Protein AF-A0A0B1S7Z0-F1 (afdb_monomer_lite)

Secondary structure (DSSP, 8-state):
---HHHHHHHHHHHHHHHTSHHHHHHHHHH-S-TT----TT--TTTTHHHHHHHHHHHHHTT--PPP---HHHHHHHHHHHHT---SS-PEE--TT--------TT----EE----HHHHHH--------TT------EEE-TTS-EEEE-

Sequence (151 aa):
LFSAQEQFKKISIAYSVLSDPNKRRQYDVSGPSSSQLDFEGFDVSELGGVGRVFGALFNKLGVPIPTQIVPKVLAQARQLCEGSACDVEARPIHPGECISASIAKQEGAFYSIEMKEEYREHGICIVCKSSSSSKFKLVLFDKEGGVRMIQ

InterPro domains:
  IPR001623 DnaJ domain [PF00226] (4-28)
  IPR001623 DnaJ domain [PR00625] (3-23)
  IPR001623 DnaJ domain [PR00625] (23-42)
  IPR018253 DnaJ domain, conserved site [PS00636] (8-27)
  IPR036869 Chaperone J-domain superfamily [G3DSA:1.10.287.110] (3-63)
  IPR036869 Chaperone J-domain superfamily [SSF46565] (5-58)
  IPR052812 Plant DnaJ domain-containing protein [PTHR44272] (4-149)

Foldseek 3Di:
DDDPVVVVVVVVVCCVQCVDPVSVVVCVVCPPDLPDPCVVPDPLVVVPPVSVVVVVVCVVVVRDDDQDADVLQLVQLQCQLVVHDHPAHADEDDPPDDDDDDDDRNHDHHHDYDDDPVCVVVPDDDDDDDPVPDDDWDWDADSNSDTPDID

pLDDT: mean 75.62, std 17.38, range [37.0, 96.44]

Organism: Oesophagostomum dentatum (NCBI:txid61180)

Structure (mmCIF, N/CA/C/O backbone):
data_AF-A0A0B1S7Z0-F1
#
_entry.id   AF-A0A0B1S7Z0-F1
#
loop_
_atom_site.group_PDB
_atom_site.id
_atom_site.type_symbol
_atom_site.label_atom_id
_atom_site.label_alt_id
_atom_site.label_comp_id
_atom_site.label_asym_id
_atom_site.label_entity_id
_atom_site.label_seq_id
_atom_site.pdbx_PDB_ins_code
_atom_site.Cartn_x
_atom_site.Cartn_y
_atom_site.Cartn_z
_atom_site.occupancy
_atom_site.B_iso_or_equiv
_atom_site.auth_seq_id
_atom_site.auth_comp_id
_atom_site.auth_asym_id
_atom_site.auth_atom_id
_atom_site.pdbx_PDB_model_num
ATOM 1 N N . LEU A 1 1 ? 17.884 -9.901 -37.368 1.00 48.12 1 LEU A N 1
ATOM 2 C CA . LEU A 1 1 ? 18.944 -10.666 -36.671 1.00 48.12 1 LEU A CA 1
ATOM 3 C C . LEU A 1 1 ? 19.180 -10.003 -35.323 1.00 48.12 1 LEU A C 1
ATOM 5 O O . LEU A 1 1 ? 19.286 -8.785 -35.297 1.00 48.12 1 LEU A O 1
ATOM 9 N N . PHE A 1 2 ? 19.164 -10.761 -34.224 1.00 61.12 2 PHE A N 1
ATOM 10 C CA . PHE A 1 2 ? 19.452 -10.207 -32.895 1.00 61.12 2 PHE A CA 1
ATOM 11 C C . PHE A 1 2 ? 20.911 -9.752 -32.821 1.00 61.12 2 PHE A C 1
ATOM 13 O O . PHE A 1 2 ? 21.783 -10.391 -33.411 1.00 61.12 2 PHE A O 1
ATOM 20 N N . SER A 1 3 ? 21.176 -8.672 -32.092 1.00 82.94 3 SER A N 1
ATOM 21 C CA . SER A 1 3 ? 22.546 -8.248 -31.801 1.00 82.94 3 SER A CA 1
ATOM 22 C C . SER A 1 3 ? 23.270 -9.305 -30.957 1.00 82.94 3 SER A C 1
ATOM 24 O O . SER A 1 3 ? 22.646 -10.031 -30.178 1.00 82.94 3 SER A O 1
ATOM 26 N N . ALA A 1 4 ? 24.601 -9.372 -31.058 1.00 68.00 4 ALA A N 1
ATOM 27 C CA . ALA A 1 4 ? 25.410 -10.269 -30.225 1.00 68.00 4 ALA A CA 1
ATOM 28 C C . ALA A 1 4 ? 25.132 -10.050 -28.726 1.00 68.00 4 ALA A C 1
ATOM 30 O O . ALA A 1 4 ? 25.007 -10.998 -27.955 1.00 68.00 4 ALA A O 1
ATOM 31 N N . GLN A 1 5 ? 24.925 -8.793 -28.323 1.00 55.88 5 GLN A N 1
ATOM 32 C CA . GLN A 1 5 ? 24.555 -8.444 -26.956 1.00 55.88 5 GLN A CA 1
ATOM 33 C C . GLN A 1 5 ? 23.226 -9.096 -26.528 1.00 55.88 5 GLN A C 1
ATOM 35 O O . GLN A 1 5 ? 23.113 -9.587 -25.408 1.00 55.88 5 GLN A O 1
ATOM 40 N N . GLU A 1 6 ? 22.214 -9.118 -27.397 1.00 53.03 6 GLU A N 1
ATOM 41 C CA . GLU A 1 6 ? 20.934 -9.786 -27.124 1.00 53.03 6 GLU A CA 1
ATOM 42 C C . GLU A 1 6 ? 21.071 -11.310 -27.064 1.00 53.03 6 GLU A C 1
ATOM 44 O O . GLU A 1 6 ? 20.384 -11.950 -26.267 1.00 53.03 6 GLU A O 1
ATOM 49 N N . GLN A 1 7 ? 21.965 -11.898 -27.861 1.00 66.31 7 GLN A N 1
ATOM 50 C CA . GLN A 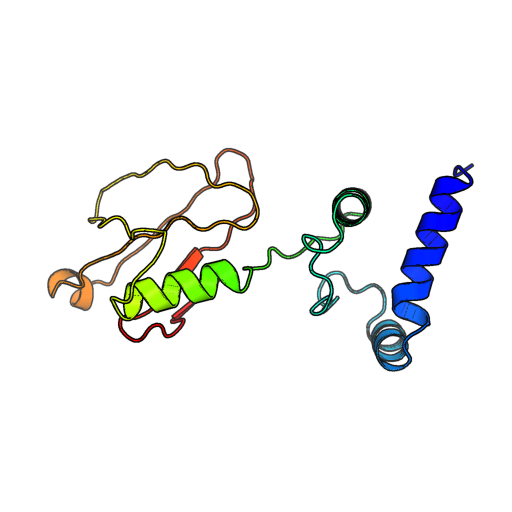1 7 ? 22.240 -13.334 -27.813 1.00 66.31 7 GLN A CA 1
ATOM 51 C C . GLN A 1 7 ? 22.912 -13.735 -26.498 1.00 66.31 7 GLN A C 1
ATOM 53 O O . GLN A 1 7 ? 22.413 -14.631 -25.817 1.00 66.31 7 GLN A O 1
ATOM 58 N N . PHE A 1 8 ? 23.964 -13.026 -26.080 1.00 67.88 8 PHE A N 1
ATOM 59 C CA . PHE A 1 8 ? 24.611 -13.275 -24.788 1.00 67.88 8 PHE A CA 1
ATOM 60 C C . PHE A 1 8 ? 23.635 -13.116 -23.618 1.00 67.88 8 PHE A C 1
ATOM 62 O O . PHE A 1 8 ? 23.629 -13.940 -22.709 1.00 67.88 8 PHE A O 1
ATOM 69 N N . LYS A 1 9 ? 22.731 -12.130 -23.680 1.00 56.47 9 LYS A N 1
ATOM 70 C CA . LYS A 1 9 ? 21.680 -11.940 -22.666 1.00 56.47 9 LYS A CA 1
ATOM 71 C C . LYS A 1 9 ? 20.739 -13.143 -22.561 1.00 56.47 9 LYS A C 1
ATOM 73 O O . LYS A 1 9 ? 20.456 -13.593 -21.453 1.00 56.47 9 LYS A O 1
ATOM 78 N N . LYS A 1 10 ? 20.271 -13.685 -23.692 1.00 61.97 10 LYS A N 1
ATOM 79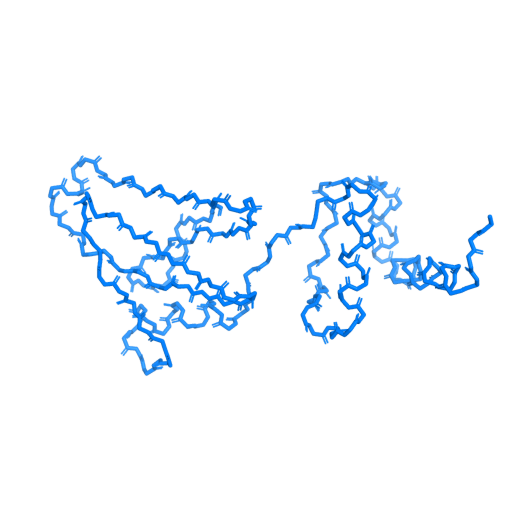 C CA . LYS A 1 10 ? 19.422 -14.892 -23.706 1.00 61.97 10 LYS A CA 1
ATOM 80 C C . LYS A 1 10 ? 20.148 -16.096 -23.109 1.00 61.97 10 LYS A C 1
ATOM 82 O O . LYS A 1 10 ? 19.547 -16.841 -22.340 1.00 61.97 10 LYS A O 1
ATOM 87 N N . ILE A 1 11 ? 21.434 -16.245 -23.422 1.00 73.12 11 ILE A N 1
ATOM 88 C CA . ILE A 1 11 ? 22.275 -17.319 -22.886 1.00 73.12 11 ILE A CA 1
ATOM 89 C C . ILE A 1 11 ? 22.415 -17.185 -21.367 1.00 73.12 11 ILE A C 1
ATOM 91 O O . ILE A 1 11 ? 22.229 -18.172 -20.668 1.00 73.12 11 ILE A O 1
ATOM 95 N N . SER A 1 12 ? 22.661 -15.984 -20.834 1.00 58.28 12 SER A N 1
ATOM 96 C CA . SER A 1 12 ? 22.760 -15.771 -19.382 1.00 58.28 12 SER A CA 1
ATOM 97 C C . SER A 1 12 ? 21.458 -16.087 -18.637 1.00 58.28 12 SER A C 1
ATOM 99 O O . SER A 1 12 ? 21.502 -16.663 -17.553 1.00 58.28 12 SER A O 1
ATOM 101 N N . ILE A 1 13 ? 20.300 -15.757 -19.219 1.00 61.66 13 ILE A N 1
ATOM 102 C CA . ILE A 1 13 ? 18.988 -16.088 -18.637 1.00 61.66 13 ILE A CA 1
ATOM 103 C C . ILE A 1 13 ? 18.776 -17.599 -18.631 1.00 61.66 13 ILE A C 1
ATOM 105 O O . ILE A 1 13 ? 18.476 -18.167 -17.582 1.00 61.66 13 ILE A O 1
ATOM 109 N N . ALA A 1 14 ? 18.981 -18.251 -19.778 1.00 72.31 14 ALA A N 1
ATOM 110 C CA . ALA A 1 14 ? 18.883 -19.701 -19.880 1.00 72.31 14 ALA A CA 1
ATOM 111 C C . ALA A 1 14 ? 19.837 -20.380 -18.890 1.00 72.31 14 ALA A C 1
ATOM 113 O O . ALA A 1 14 ? 19.429 -21.287 -18.175 1.00 72.31 14 ALA A O 1
ATOM 114 N N . TYR A 1 15 ? 21.069 -19.882 -18.771 1.00 68.62 15 TYR A N 1
ATOM 115 C CA . TYR A 1 15 ? 22.044 -20.380 -17.811 1.00 68.62 15 TYR A CA 1
ATOM 116 C C . TYR A 1 15 ? 21.531 -20.268 -16.372 1.00 68.62 15 TYR A C 1
ATOM 118 O O . TYR A 1 15 ? 21.539 -21.265 -15.671 1.00 68.62 15 TYR A O 1
ATOM 126 N N . SER A 1 16 ? 20.985 -19.122 -15.952 1.00 61.56 16 SER A N 1
ATOM 127 C CA . SER A 1 16 ? 20.499 -18.922 -14.572 1.00 61.56 16 SER A CA 1
ATOM 128 C C 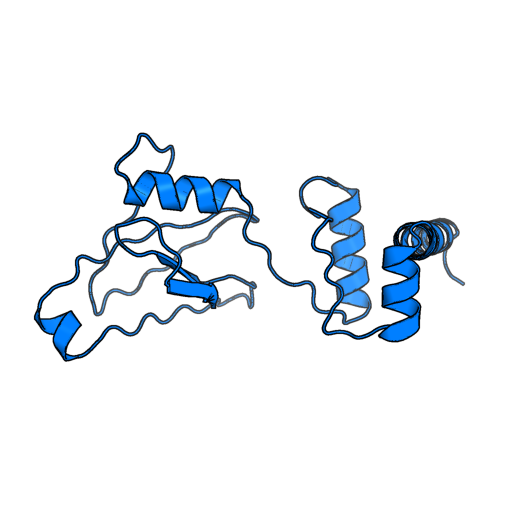. SER A 1 16 ? 19.399 -19.897 -14.114 1.00 61.56 16 SER A C 1
ATOM 130 O O . SER A 1 16 ? 19.210 -20.092 -12.911 1.00 61.56 16 SER A O 1
ATOM 132 N N . VAL A 1 17 ? 18.681 -20.499 -15.066 1.00 65.12 17 VAL A N 1
ATOM 133 C CA . VAL A 1 17 ? 17.627 -21.494 -14.823 1.00 65.12 17 VAL A CA 1
ATOM 134 C C . VAL A 1 17 ? 18.171 -22.909 -15.008 1.00 65.12 17 VAL A C 1
ATOM 136 O O . VAL A 1 17 ? 17.969 -23.767 -14.157 1.00 65.12 17 VAL A O 1
ATOM 139 N N . LEU A 1 18 ? 18.877 -23.155 -16.111 1.00 77.44 18 LEU A N 1
ATOM 140 C CA . LEU A 1 18 ? 19.313 -24.491 -16.515 1.00 77.44 18 LEU A CA 1
ATOM 141 C C . LEU A 1 18 ? 20.588 -24.960 -15.801 1.00 77.44 18 LEU A C 1
ATOM 143 O O . LEU A 1 18 ? 20.857 -26.161 -15.797 1.00 77.44 18 LEU A O 1
ATOM 147 N N . SER A 1 19 ? 21.373 -24.047 -15.217 1.00 76.62 19 SER A N 1
ATOM 148 C CA . SER A 1 19 ? 22.591 -24.392 -14.473 1.00 76.62 19 SER A CA 1
ATOM 149 C C . SER A 1 19 ? 22.295 -24.997 -13.103 1.00 76.62 19 SER A C 1
ATOM 151 O O . SER A 1 19 ? 23.135 -25.716 -12.571 1.00 76.62 19 SER A O 1
ATOM 153 N N . ASP A 1 20 ? 21.131 -24.700 -12.516 1.00 74.75 20 ASP A N 1
ATOM 154 C CA . ASP A 1 20 ? 20.712 -25.254 -11.229 1.00 74.75 20 ASP A CA 1
ATOM 155 C C . ASP A 1 20 ? 19.791 -26.473 -11.443 1.00 74.75 20 ASP A C 1
ATOM 157 O O . ASP A 1 20 ? 18.748 -26.343 -12.091 1.00 74.75 20 ASP A O 1
ATOM 161 N N . PRO A 1 21 ? 20.126 -27.662 -10.904 1.00 78.00 21 PRO A N 1
ATOM 162 C CA . PRO A 1 21 ? 19.342 -28.879 -11.124 1.00 78.00 21 PRO A CA 1
ATOM 163 C C . PRO A 1 21 ? 17.888 -28.801 -10.641 1.00 78.00 21 PRO A C 1
ATOM 165 O O . PRO A 1 21 ? 17.011 -29.415 -11.250 1.00 78.00 21 PRO A O 1
ATOM 168 N N . ASN A 1 22 ? 17.615 -28.057 -9.566 1.00 67.56 22 ASN A N 1
ATOM 169 C CA . ASN A 1 22 ? 16.267 -27.925 -9.020 1.00 67.56 22 ASN A CA 1
ATOM 170 C C . ASN A 1 22 ? 15.436 -26.956 -9.863 1.00 67.56 22 ASN A C 1
ATOM 172 O O . ASN A 1 22 ? 14.311 -27.291 -10.229 1.00 67.56 22 ASN A O 1
ATOM 176 N N . LYS A 1 23 ? 15.999 -25.802 -10.242 1.00 66.44 23 LYS A N 1
ATOM 177 C CA . LYS A 1 23 ? 15.333 -24.831 -11.131 1.00 66.44 23 LYS A CA 1
ATOM 178 C C . LYS A 1 23 ? 15.086 -25.413 -12.517 1.00 66.44 23 LYS A C 1
ATOM 180 O O . LYS A 1 23 ? 14.008 -25.224 -13.075 1.00 66.44 23 LYS A O 1
ATOM 185 N N . ARG A 1 24 ? 16.043 -26.180 -13.046 1.00 81.12 24 ARG A N 1
ATOM 186 C CA . ARG A 1 24 ? 15.871 -26.930 -14.290 1.00 81.12 24 ARG A CA 1
ATOM 187 C C . ARG A 1 24 ? 14.728 -27.932 -14.175 1.00 81.12 24 ARG A C 1
ATOM 189 O O . ARG A 1 24 ? 13.852 -27.927 -15.026 1.00 81.12 24 ARG A O 1
ATOM 196 N N . ARG A 1 25 ? 14.692 -28.738 -13.107 1.00 76.25 25 ARG A N 1
ATOM 197 C CA . ARG A 1 25 ? 13.601 -29.698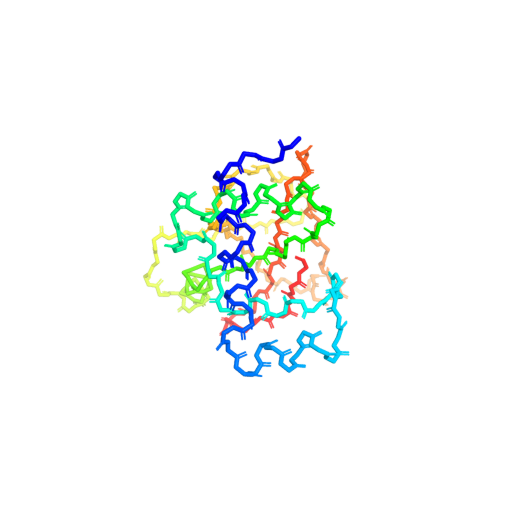 -12.878 1.00 76.25 25 ARG A CA 1
ATOM 198 C C . ARG A 1 25 ? 12.241 -28.999 -12.793 1.00 76.25 25 ARG A C 1
ATOM 200 O O . ARG A 1 25 ? 11.279 -29.497 -13.362 1.00 76.25 25 ARG A O 1
ATOM 207 N N . GLN A 1 26 ? 12.155 -27.860 -12.108 1.00 61.16 26 GLN A N 1
ATOM 208 C CA . GLN A 1 26 ? 10.920 -27.072 -12.040 1.00 61.16 26 GLN A CA 1
ATOM 209 C C . GLN A 1 26 ? 10.500 -26.559 -13.423 1.00 61.16 26 GLN A C 1
ATOM 211 O O . GLN A 1 26 ? 9.333 -26.672 -13.786 1.00 61.16 26 GLN A O 1
ATOM 216 N N . TYR A 1 27 ? 11.448 -26.061 -14.221 1.00 64.62 27 TYR A N 1
ATOM 217 C CA . TYR A 1 27 ? 11.194 -25.629 -15.596 1.00 64.62 27 TYR A CA 1
ATOM 218 C C . TYR A 1 27 ? 10.742 -26.788 -16.502 1.00 64.62 27 TYR A C 1
ATOM 220 O O . TYR A 1 27 ? 9.804 -26.629 -17.280 1.00 64.62 27 TYR A O 1
ATOM 228 N N . ASP A 1 28 ? 11.370 -27.959 -16.370 1.00 73.19 28 ASP A N 1
ATOM 229 C CA . ASP A 1 28 ? 11.043 -29.168 -17.134 1.00 73.19 28 ASP A CA 1
ATOM 230 C C . ASP A 1 28 ? 9.626 -29.687 -16.815 1.00 73.19 28 ASP A C 1
ATOM 232 O O . ASP A 1 28 ? 8.958 -30.231 -17.691 1.00 73.19 28 ASP A O 1
ATOM 236 N N . VAL A 1 29 ? 9.159 -29.512 -15.572 1.00 72.44 29 VAL A N 1
ATOM 237 C CA . VAL A 1 29 ? 7.831 -29.963 -15.116 1.00 72.44 29 VAL A CA 1
ATOM 238 C C . VAL A 1 29 ? 6.729 -28.955 -15.452 1.00 72.44 29 VAL A C 1
ATOM 240 O O . VAL A 1 29 ? 5.667 -29.352 -15.928 1.00 72.44 29 VAL A O 1
ATOM 243 N N . SER A 1 30 ? 6.959 -27.664 -15.209 1.00 63.56 30 SER A N 1
ATOM 244 C CA . SER A 1 30 ? 5.918 -26.627 -15.308 1.00 63.56 30 SER A CA 1
ATOM 245 C C . SER A 1 30 ? 5.900 -25.899 -16.659 1.00 63.56 30 SER A C 1
ATOM 247 O O . SER A 1 30 ? 4.943 -25.189 -16.976 1.00 63.56 30 SER A O 1
ATOM 249 N N . GLY A 1 31 ? 6.940 -26.072 -17.481 1.00 54.44 31 GLY A N 1
ATOM 250 C CA . GLY A 1 31 ? 7.137 -25.313 -18.713 1.00 54.44 31 GLY A CA 1
ATOM 251 C C . GLY A 1 31 ? 7.335 -23.812 -18.449 1.00 54.44 31 GLY A C 1
ATOM 252 O O . GLY A 1 31 ? 7.521 -23.386 -17.307 1.00 54.44 31 GLY A O 1
ATOM 253 N N . PRO A 1 32 ? 7.285 -22.958 -19.488 1.00 53.62 32 PRO A N 1
ATOM 254 C CA . PRO A 1 32 ? 7.241 -21.507 -19.326 1.00 53.62 32 PRO A CA 1
ATOM 255 C C . PRO A 1 32 ? 5.860 -21.071 -18.797 1.00 53.62 32 PRO A C 1
ATOM 257 O O . PRO A 1 32 ? 5.128 -20.334 -19.450 1.00 53.62 32 PRO A O 1
ATOM 260 N N . SER A 1 33 ? 5.459 -21.559 -17.625 1.00 41.66 33 SER A N 1
ATOM 261 C CA . SER A 1 33 ? 4.227 -21.158 -16.958 1.00 41.66 33 SER A CA 1
ATOM 262 C C . SER A 1 33 ? 4.373 -19.731 -16.432 1.00 41.66 33 SER A C 1
ATOM 264 O O . SER A 1 33 ? 5.185 -19.446 -15.552 1.00 41.66 33 SER A O 1
ATOM 266 N N . SER A 1 34 ? 3.539 -18.834 -16.955 1.00 42.19 34 SER A N 1
ATOM 267 C CA . SER A 1 34 ? 3.400 -17.419 -16.583 1.00 42.19 34 SER A CA 1
ATOM 268 C C . SER A 1 34 ? 3.015 -17.166 -15.118 1.00 42.19 34 SER A C 1
ATOM 270 O O . SER A 1 34 ? 2.940 -16.013 -14.704 1.00 42.19 34 SER A O 1
ATOM 272 N N . SER A 1 35 ? 2.745 -18.217 -14.344 1.00 37.00 35 SER A N 1
ATOM 273 C CA . SER A 1 35 ? 2.138 -18.143 -13.014 1.00 37.00 35 SER A CA 1
ATOM 274 C C . SER A 1 35 ? 2.977 -18.728 -11.880 1.00 37.00 35 SER A C 1
ATOM 276 O O . SER A 1 35 ? 2.529 -18.670 -10.744 1.00 37.00 35 SER A O 1
ATOM 278 N N . GLN A 1 36 ? 4.171 -19.267 -12.137 1.00 40.22 36 GLN A N 1
ATOM 279 C CA . GLN A 1 36 ? 4.986 -19.837 -11.056 1.00 40.22 36 GLN A CA 1
ATOM 280 C C . GLN A 1 36 ? 6.468 -19.918 -11.420 1.00 40.22 36 GLN A C 1
ATOM 282 O O . GLN A 1 36 ? 7.156 -20.908 -11.197 1.00 40.22 36 GLN A O 1
ATOM 287 N N . LEU A 1 37 ? 6.992 -18.824 -11.972 1.00 40.72 37 LEU A N 1
ATOM 288 C CA . LEU A 1 37 ? 8.362 -18.479 -11.631 1.00 40.72 37 LEU A CA 1
ATOM 289 C C . LEU A 1 37 ? 8.302 -17.966 -10.194 1.00 40.72 37 LEU A C 1
ATOM 291 O O . LEU A 1 37 ? 8.185 -16.760 -9.972 1.00 40.72 37 LEU A O 1
ATOM 295 N N . ASP A 1 38 ? 8.389 -18.890 -9.236 1.00 42.12 38 ASP A N 1
ATOM 296 C CA . ASP A 1 38 ? 8.919 -18.610 -7.903 1.00 42.12 38 ASP A CA 1
ATOM 297 C C . ASP A 1 38 ? 10.386 -18.205 -8.094 1.00 42.12 38 ASP A C 1
ATOM 299 O O . ASP A 1 38 ? 11.349 -18.894 -7.767 1.00 42.12 38 ASP A O 1
ATOM 303 N N . PHE A 1 39 ? 10.565 -17.029 -8.691 1.00 45.25 39 PHE A N 1
ATOM 304 C CA . PHE A 1 39 ? 11.798 -16.269 -8.749 1.00 45.25 39 PHE A CA 1
ATOM 305 C C . PHE A 1 39 ? 12.008 -15.637 -7.366 1.00 45.25 39 PHE A C 1
ATOM 307 O O . PHE A 1 39 ? 12.304 -14.456 -7.225 1.00 45.25 39 PHE A O 1
ATOM 314 N N . GLU A 1 40 ? 11.802 -16.446 -6.327 1.00 41.34 40 GLU A N 1
ATOM 315 C CA . GLU A 1 40 ? 11.823 -16.104 -4.908 1.00 41.34 40 GLU A CA 1
ATOM 316 C C . GLU A 1 40 ? 13.248 -15.786 -4.425 1.00 41.34 40 GLU A C 1
ATOM 318 O O . GLU A 1 40 ? 13.466 -15.435 -3.275 1.00 41.34 40 GLU A O 1
ATOM 323 N N . GLY A 1 41 ? 14.236 -15.877 -5.320 1.00 38.53 41 GLY A N 1
ATOM 324 C CA . GLY A 1 41 ? 15.647 -15.634 -5.031 1.00 38.53 41 GLY A CA 1
ATOM 325 C C . GLY A 1 41 ? 16.306 -14.602 -5.935 1.00 38.53 41 GLY A C 1
ATOM 326 O O . GLY A 1 41 ? 17.527 -14.618 -6.061 1.00 38.53 41 GLY A O 1
ATOM 327 N N . PHE A 1 42 ? 15.543 -13.751 -6.619 1.00 42.34 42 PHE A N 1
ATOM 328 C CA . PHE A 1 42 ? 16.138 -12.673 -7.400 1.00 42.34 42 PHE A CA 1
ATOM 329 C C . PHE A 1 42 ? 15.556 -11.345 -6.951 1.00 42.34 42 PHE A C 1
ATOM 331 O O . PHE A 1 42 ? 14.535 -10.867 -7.457 1.00 42.34 42 PHE A O 1
ATOM 338 N N . ASP A 1 43 ? 16.240 -10.725 -5.997 1.00 49.56 43 ASP A N 1
ATOM 339 C CA . ASP A 1 43 ? 16.017 -9.318 -5.752 1.00 49.56 43 ASP A CA 1
ATOM 340 C C . ASP A 1 43 ? 16.558 -8.539 -6.959 1.00 49.56 43 ASP A C 1
ATOM 342 O O . ASP A 1 43 ? 17.744 -8.243 -7.102 1.00 49.56 43 ASP A O 1
ATOM 346 N N . VAL A 1 44 ? 15.656 -8.221 -7.887 1.00 47.97 44 VAL A N 1
ATOM 347 C CA . VAL A 1 44 ? 15.925 -7.375 -9.058 1.00 47.97 44 VAL A CA 1
ATOM 348 C C . VAL A 1 44 ? 16.522 -6.020 -8.630 1.00 47.97 44 VAL A C 1
ATOM 350 O O . VAL A 1 44 ? 17.183 -5.357 -9.432 1.00 47.97 44 VAL A O 1
ATOM 353 N N . SER A 1 45 ? 16.320 -5.623 -7.371 1.00 46.41 45 SER A N 1
ATOM 354 C CA . SER A 1 45 ? 16.855 -4.411 -6.751 1.00 46.41 45 SER A CA 1
ATOM 355 C C . SER A 1 45 ? 18.321 -4.563 -6.320 1.00 46.41 45 SER A C 1
ATOM 357 O O . SER A 1 45 ? 19.068 -3.592 -6.430 1.00 46.41 45 SER A O 1
ATOM 359 N N . GLU A 1 46 ? 18.771 -5.763 -5.930 1.00 46.31 46 GLU A N 1
ATOM 360 C CA . GLU A 1 46 ? 20.184 -6.054 -5.618 1.00 46.31 46 GLU A CA 1
ATOM 361 C C . GLU A 1 46 ? 21.056 -6.129 -6.879 1.00 46.31 46 GLU A C 1
ATOM 363 O O . GLU A 1 46 ? 22.254 -5.850 -6.842 1.00 46.31 46 GLU A O 1
ATOM 368 N N . LEU A 1 47 ? 20.463 -6.433 -8.038 1.00 46.91 47 LEU A N 1
ATOM 369 C CA . LEU A 1 47 ? 21.204 -6.598 -9.293 1.00 46.91 47 LEU A CA 1
ATOM 370 C C . LEU A 1 47 ? 21.479 -5.283 -10.060 1.00 46.91 47 LEU A C 1
ATOM 372 O O . LEU A 1 47 ? 21.910 -5.295 -11.221 1.00 46.91 47 LEU A O 1
ATOM 376 N N . GLY A 1 48 ? 21.216 -4.125 -9.449 1.00 57.31 48 GLY A N 1
ATOM 377 C CA . GLY A 1 48 ? 21.562 -2.813 -10.001 1.00 57.31 48 GLY A CA 1
ATOM 378 C C . GLY A 1 48 ? 21.094 -2.599 -11.453 1.00 57.31 48 GLY A C 1
ATOM 379 O O . GLY A 1 48 ? 19.917 -2.740 -11.791 1.00 57.31 48 GLY A O 1
ATOM 380 N N . GLY A 1 49 ? 22.017 -2.229 -12.349 1.00 51.72 49 GLY A N 1
ATOM 381 C CA . GLY A 1 49 ? 21.710 -1.945 -13.760 1.00 51.72 49 GLY A CA 1
ATOM 382 C C . GLY A 1 49 ? 21.191 -3.151 -14.555 1.00 51.72 49 GLY A C 1
ATOM 383 O O . GLY A 1 49 ? 20.431 -2.977 -15.509 1.00 51.72 49 GLY A O 1
ATOM 384 N N . VAL A 1 50 ? 21.543 -4.369 -14.142 1.00 51.06 50 VAL A N 1
ATOM 385 C CA . VAL A 1 50 ? 21.141 -5.605 -14.821 1.00 51.06 50 VAL A CA 1
ATOM 386 C C . VAL A 1 50 ? 19.679 -5.926 -14.498 1.00 51.06 50 VAL A C 1
ATOM 388 O O . VAL A 1 50 ? 18.913 -6.232 -15.409 1.00 51.06 50 VAL A O 1
ATOM 391 N N . GLY A 1 51 ? 19.231 -5.707 -13.258 1.00 56.69 51 GLY A N 1
ATOM 392 C CA . GLY A 1 51 ? 17.829 -5.881 -12.864 1.00 56.69 51 GLY A CA 1
ATOM 393 C C . GLY A 1 51 ? 16.841 -5.051 -13.699 1.00 56.69 51 GLY A C 1
ATOM 394 O O . GLY A 1 51 ? 15.791 -5.549 -14.108 1.00 56.69 51 GLY A O 1
ATOM 395 N N . ARG A 1 52 ? 17.202 -3.813 -14.074 1.00 59.91 52 ARG A N 1
ATOM 396 C CA . ARG A 1 52 ? 16.366 -2.966 -14.955 1.00 59.91 52 ARG A CA 1
ATOM 397 C C . ARG A 1 52 ? 16.239 -3.518 -16.373 1.00 59.91 52 ARG A C 1
ATOM 399 O O . ARG A 1 52 ? 15.159 -3.456 -16.956 1.00 59.91 52 ARG A O 1
ATOM 406 N N . VAL A 1 53 ? 17.329 -4.046 -16.930 1.00 56.81 53 VAL A N 1
ATOM 407 C CA . VAL A 1 53 ? 17.341 -4.632 -18.281 1.00 56.81 53 VAL A CA 1
ATOM 408 C C . VAL A 1 53 ? 16.523 -5.921 -18.309 1.00 56.81 53 VAL A C 1
ATOM 410 O O . VAL A 1 53 ? 15.771 -6.146 -19.256 1.00 56.81 53 VAL A O 1
ATOM 413 N N . PHE A 1 54 ? 16.616 -6.734 -17.255 1.00 59.12 54 PHE A N 1
ATOM 414 C CA . PHE A 1 54 ? 15.809 -7.941 -17.100 1.00 59.12 54 PHE A CA 1
ATOM 415 C C . PHE A 1 54 ? 14.330 -7.582 -16.939 1.00 59.12 54 PHE A C 1
ATOM 417 O O . PHE A 1 54 ? 13.501 -8.097 -17.682 1.00 59.12 54 PHE A O 1
ATOM 424 N N . GLY A 1 55 ? 13.997 -6.610 -16.085 1.00 60.88 55 GLY A N 1
ATOM 425 C CA . GLY A 1 55 ? 12.626 -6.121 -15.945 1.00 60.88 55 GLY A CA 1
ATOM 426 C C . GLY A 1 55 ? 12.021 -5.622 -17.265 1.00 60.88 55 GLY A C 1
ATOM 427 O O . GLY A 1 55 ? 10.888 -5.960 -17.604 1.00 60.88 55 GLY A O 1
ATOM 428 N N . ALA A 1 56 ? 12.796 -4.879 -18.062 1.00 62.97 56 ALA A N 1
ATOM 429 C CA . ALA A 1 56 ? 12.373 -4.421 -19.386 1.00 62.97 56 ALA A CA 1
ATOM 430 C C . ALA A 1 56 ? 12.172 -5.578 -20.384 1.00 62.97 56 ALA A C 1
ATOM 432 O O . ALA A 1 56 ? 11.254 -5.531 -21.203 1.00 62.97 56 ALA A O 1
ATOM 433 N N . LEU A 1 57 ? 12.999 -6.625 -20.313 1.00 59.72 57 LEU A N 1
ATOM 434 C CA . LEU A 1 57 ? 12.891 -7.797 -21.180 1.00 59.72 57 LEU A CA 1
ATOM 435 C C . LEU A 1 57 ? 11.669 -8.658 -20.836 1.00 59.72 57 LEU A C 1
ATOM 437 O O . LEU A 1 57 ? 10.934 -9.036 -21.742 1.00 59.72 57 LEU A O 1
ATOM 441 N N . PHE A 1 58 ? 11.414 -8.917 -19.553 1.00 58.69 58 PHE A N 1
ATOM 442 C CA . PHE A 1 58 ? 10.230 -9.658 -19.101 1.00 58.69 58 PHE A CA 1
ATOM 443 C C . PHE A 1 58 ? 8.935 -8.902 -19.427 1.00 58.69 58 PHE A C 1
ATOM 445 O O . PHE A 1 58 ? 8.005 -9.502 -19.964 1.00 58.69 58 PHE A O 1
ATOM 452 N N . ASN A 1 59 ? 8.914 -7.573 -19.246 1.00 59.25 59 ASN A N 1
ATOM 453 C CA . ASN A 1 59 ? 7.804 -6.735 -19.711 1.00 59.25 59 ASN A CA 1
ATOM 454 C C . ASN A 1 59 ? 7.602 -6.826 -21.235 1.00 59.25 59 ASN A C 1
ATOM 456 O O . ASN A 1 59 ? 6.468 -6.930 -21.693 1.00 59.25 59 ASN A O 1
ATOM 460 N N . LYS A 1 60 ? 8.680 -6.826 -22.035 1.00 59.72 60 LYS A N 1
ATOM 461 C CA . LYS A 1 60 ? 8.601 -6.961 -23.504 1.00 59.72 60 LYS A CA 1
ATOM 462 C C . LYS A 1 60 ? 8.136 -8.353 -23.955 1.00 59.72 60 LYS A C 1
ATOM 464 O O . LYS A 1 60 ? 7.578 -8.481 -25.039 1.00 59.72 60 LYS A O 1
ATOM 469 N N . LEU A 1 61 ? 8.360 -9.379 -23.136 1.00 54.81 61 LEU A N 1
ATOM 470 C CA . LEU A 1 61 ? 7.898 -10.752 -23.360 1.00 54.81 61 LEU A CA 1
ATOM 471 C C . LEU A 1 61 ? 6.484 -11.010 -22.807 1.00 54.81 61 LEU A C 1
ATOM 473 O O . LEU A 1 61 ? 5.993 -12.128 -22.923 1.00 54.81 61 LEU A O 1
ATOM 477 N N . GLY A 1 62 ? 5.828 -10.003 -22.218 1.00 53.06 62 GLY A N 1
ATOM 478 C CA . GLY A 1 62 ? 4.478 -10.132 -21.664 1.00 53.06 62 GLY A CA 1
ATOM 479 C C . GLY A 1 62 ? 4.407 -10.939 -20.365 1.00 53.06 62 GLY A C 1
ATOM 480 O O . GLY A 1 62 ? 3.318 -11.327 -19.950 1.00 53.06 62 GLY A O 1
ATOM 481 N N . VAL A 1 63 ? 5.544 -11.193 -19.713 1.00 53.97 63 VAL A N 1
ATOM 482 C CA . VAL A 1 63 ? 5.588 -11.954 -18.462 1.00 53.97 63 VAL A CA 1
ATOM 483 C C . VAL A 1 63 ? 5.334 -10.997 -17.293 1.00 53.97 63 VAL A C 1
ATOM 485 O O . VAL A 1 63 ? 6.111 -10.055 -17.099 1.00 53.97 63 VAL A O 1
ATOM 488 N N . PRO A 1 64 ? 4.268 -11.195 -16.496 1.00 52.25 64 PRO A N 1
ATOM 489 C CA . PRO A 1 64 ? 3.991 -10.334 -15.359 1.00 52.25 64 PRO A CA 1
ATOM 490 C C . PRO A 1 64 ? 5.053 -10.543 -14.277 1.00 52.25 64 PRO A C 1
ATOM 492 O O . PRO A 1 64 ? 5.109 -11.586 -13.638 1.00 52.25 64 PRO A O 1
ATOM 495 N N . ILE A 1 65 ? 5.881 -9.526 -14.038 1.00 59.69 65 ILE A N 1
ATOM 496 C CA . ILE A 1 65 ? 6.782 -9.525 -12.881 1.00 59.69 65 ILE A CA 1
ATOM 497 C C . ILE A 1 65 ? 5.934 -9.246 -11.630 1.00 59.69 65 ILE A C 1
ATOM 499 O O . ILE A 1 65 ? 5.258 -8.199 -11.599 1.00 59.69 65 ILE A O 1
ATOM 503 N N . PRO A 1 66 ? 5.927 -10.149 -10.633 1.00 61.88 66 PRO A N 1
ATOM 504 C CA . PRO A 1 66 ? 5.229 -9.917 -9.379 1.00 61.88 66 PRO A CA 1
ATOM 505 C C . PRO A 1 66 ? 5.909 -8.779 -8.615 1.00 61.88 66 PRO A C 1
ATOM 507 O O . PRO A 1 66 ? 7.135 -8.687 -8.557 1.00 61.88 66 PRO A O 1
ATOM 510 N N . THR A 1 67 ? 5.116 -7.889 -8.026 1.00 67.62 67 THR A N 1
ATOM 511 C CA . THR A 1 67 ? 5.634 -6.903 -7.074 1.00 67.62 67 THR A CA 1
ATOM 512 C C . THR A 1 67 ? 6.071 -7.628 -5.805 1.00 67.62 67 THR A C 1
ATOM 514 O O . THR A 1 67 ? 5.311 -8.420 -5.254 1.00 67.62 67 THR A O 1
ATOM 517 N N . GLN A 1 68 ? 7.289 -7.380 -5.334 1.00 75.06 68 GLN A N 1
ATOM 518 C CA . GLN A 1 68 ? 7.795 -7.925 -4.072 1.00 75.06 68 GLN A CA 1
ATOM 519 C C . GLN A 1 68 ? 7.877 -6.814 -3.030 1.00 75.06 68 GLN A C 1
ATOM 521 O O . GLN A 1 68 ? 8.144 -5.666 -3.377 1.00 75.06 68 GLN A O 1
ATOM 526 N N . ILE A 1 69 ? 7.608 -7.155 -1.772 1.00 81.56 69 ILE A N 1
ATOM 527 C CA . ILE A 1 69 ? 7.781 -6.234 -0.647 1.00 81.56 69 ILE A CA 1
ATOM 528 C C . ILE A 1 69 ? 9.140 -6.542 -0.048 1.00 81.56 69 ILE A C 1
ATOM 530 O O . ILE A 1 69 ? 9.374 -7.660 0.404 1.00 81.56 69 ILE A O 1
ATOM 534 N N . VAL A 1 70 ? 10.044 -5.569 -0.077 1.00 83.25 70 VAL A N 1
ATOM 535 C CA . VAL A 1 70 ? 11.404 -5.782 0.420 1.00 83.25 70 VAL A CA 1
ATOM 536 C C . VAL A 1 70 ? 11.425 -5.942 1.945 1.00 83.25 70 VAL A C 1
ATOM 538 O O . VAL A 1 70 ? 10.636 -5.290 2.639 1.00 83.25 70 VAL A O 1
ATOM 541 N N . PRO A 1 71 ? 12.364 -6.735 2.499 1.00 83.56 71 PRO A N 1
ATOM 542 C CA . PRO A 1 71 ? 12.475 -6.958 3.942 1.00 83.56 71 PRO A CA 1
ATOM 543 C C . PRO A 1 71 ? 12.571 -5.672 4.767 1.00 83.56 71 PRO A C 1
ATOM 545 O O . PRO A 1 71 ? 12.015 -5.609 5.859 1.00 83.56 71 PRO A O 1
ATOM 548 N N . LYS A 1 72 ? 13.214 -4.622 4.227 1.00 89.00 72 LYS A N 1
ATOM 549 C CA . LYS A 1 72 ? 13.296 -3.304 4.874 1.00 89.00 72 LYS A CA 1
ATOM 550 C C . LYS A 1 72 ? 11.908 -2.745 5.212 1.00 89.00 72 LYS A C 1
ATOM 552 O O . LYS A 1 72 ? 11.695 -2.311 6.337 1.00 89.00 72 LYS A O 1
ATOM 557 N N . VAL A 1 73 ? 10.968 -2.791 4.267 1.00 90.69 73 VAL A N 1
ATOM 558 C CA . VAL A 1 73 ? 9.609 -2.250 4.452 1.00 90.69 73 VAL A CA 1
ATOM 559 C C . VAL A 1 73 ? 8.836 -3.061 5.494 1.00 90.69 73 VAL A C 1
ATOM 561 O O . VAL A 1 73 ? 8.123 -2.4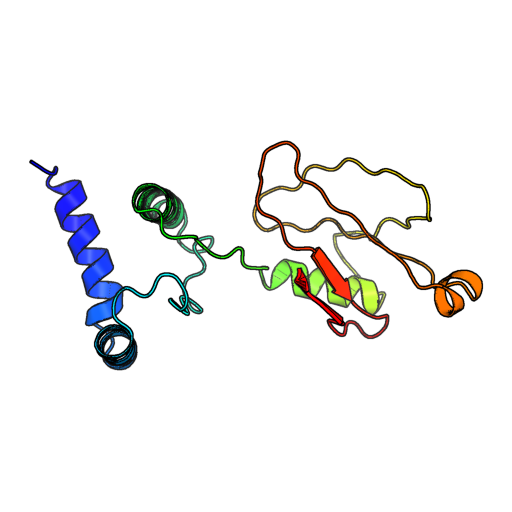89 6.314 1.00 90.69 73 VAL A O 1
ATOM 564 N N . LEU A 1 74 ? 9.014 -4.386 5.514 1.00 90.06 74 LEU A N 1
ATOM 565 C CA . LEU A 1 74 ? 8.403 -5.253 6.529 1.00 90.06 74 LEU A CA 1
ATOM 566 C C . LEU A 1 74 ? 8.985 -4.997 7.928 1.00 90.06 74 LEU A C 1
ATOM 568 O O . LEU A 1 74 ? 8.242 -4.966 8.906 1.00 90.06 74 LEU A O 1
ATOM 572 N N . ALA A 1 75 ? 10.299 -4.775 8.025 1.00 89.94 75 ALA A N 1
ATOM 573 C CA . ALA A 1 75 ? 10.956 -4.423 9.280 1.00 89.94 75 ALA A CA 1
ATOM 574 C C . ALA A 1 75 ? 10.468 -3.067 9.815 1.00 89.94 75 ALA A C 1
ATOM 576 O O . ALA A 1 75 ? 10.149 -2.967 10.996 1.00 89.94 75 ALA A O 1
ATOM 577 N N . GLN A 1 76 ? 10.331 -2.062 8.944 1.00 94.00 76 GLN A N 1
ATOM 578 C CA . GLN A 1 76 ? 9.763 -0.756 9.294 1.00 94.00 76 GLN A CA 1
ATOM 579 C C . GLN A 1 76 ? 8.310 -0.874 9.779 1.00 94.00 76 GLN A C 1
ATOM 581 O O . GLN A 1 76 ? 7.969 -0.337 10.830 1.00 94.00 76 GLN A O 1
ATOM 586 N N . ALA A 1 77 ? 7.466 -1.642 9.076 1.00 93.62 77 ALA A N 1
ATOM 587 C CA . ALA A 1 77 ? 6.089 -1.902 9.507 1.00 93.62 77 ALA A CA 1
ATOM 588 C C . ALA A 1 77 ? 6.037 -2.507 10.917 1.00 93.62 77 ALA A C 1
ATOM 590 O O . ALA A 1 77 ? 5.251 -2.076 11.761 1.00 93.62 77 ALA A O 1
ATOM 591 N N . ARG A 1 78 ? 6.907 -3.486 11.187 1.00 91.12 78 ARG A N 1
ATOM 592 C CA . ARG A 1 78 ? 7.002 -4.140 12.492 1.00 91.12 78 ARG A CA 1
ATOM 593 C C . ARG A 1 78 ? 7.460 -3.179 13.588 1.00 91.12 78 ARG A C 1
ATOM 595 O O . ARG A 1 78 ? 6.840 -3.144 14.645 1.00 91.12 78 ARG A O 1
ATOM 602 N N . GLN A 1 79 ? 8.496 -2.380 13.328 1.00 93.81 79 GLN A N 1
ATOM 603 C CA . GLN A 1 79 ? 8.985 -1.372 14.275 1.00 93.81 79 GLN A CA 1
ATOM 604 C C . GLN A 1 79 ? 7.887 -0.376 14.657 1.00 93.81 79 GLN A C 1
ATOM 606 O O . GLN A 1 79 ? 7.739 -0.065 15.837 1.00 93.81 79 GLN A O 1
ATOM 611 N N . LEU A 1 80 ? 7.086 0.066 13.680 1.00 95.44 80 LEU A N 1
ATOM 612 C CA . LEU A 1 80 ? 5.930 0.933 13.909 1.00 95.44 80 LEU A CA 1
ATOM 613 C C . LEU A 1 80 ? 4.867 0.267 14.795 1.00 95.44 80 LEU A C 1
ATOM 615 O O . LEU A 1 80 ? 4.345 0.917 15.697 1.00 95.44 80 LEU A O 1
ATOM 619 N N . CYS A 1 81 ? 4.566 -1.018 14.579 1.00 91.69 81 CYS A N 1
ATOM 620 C CA . CYS A 1 81 ? 3.601 -1.758 15.405 1.00 91.69 81 CYS A CA 1
ATOM 621 C C . CYS A 1 81 ? 4.096 -1.941 16.848 1.00 91.69 81 CYS A C 1
ATOM 623 O O . CYS A 1 81 ? 3.329 -1.795 17.795 1.00 91.69 81 CYS A O 1
ATOM 625 N N . GLU A 1 82 ? 5.390 -2.217 17.023 1.00 89.62 82 GLU A N 1
ATOM 626 C CA . GLU A 1 82 ? 6.022 -2.419 18.333 1.00 89.62 82 GLU A CA 1
ATOM 627 C C . GLU A 1 82 ? 6.314 -1.097 19.074 1.00 89.62 82 GLU A C 1
ATOM 629 O O . GLU A 1 82 ? 6.749 -1.126 20.225 1.00 89.62 82 GLU A O 1
ATOM 634 N N . GLY A 1 83 ? 6.109 0.064 18.436 1.00 88.69 83 GLY A N 1
ATOM 635 C CA . GLY A 1 83 ? 6.463 1.373 18.999 1.00 88.69 83 GLY A CA 1
ATOM 636 C C . GLY A 1 83 ? 7.973 1.578 19.178 1.00 88.69 83 GLY A C 1
ATOM 637 O O . GLY A 1 83 ? 8.402 2.375 20.011 1.00 88.69 83 GLY A O 1
ATOM 638 N N . SER A 1 84 ? 8.784 0.832 18.426 1.00 89.31 84 SER A N 1
ATOM 639 C CA . SER A 1 84 ? 10.244 0.926 18.451 1.00 89.31 84 SER A CA 1
ATOM 640 C C . SER A 1 84 ? 10.744 2.120 17.637 1.00 89.31 84 SER A C 1
ATOM 642 O O . SER A 1 84 ? 10.038 2.649 16.779 1.00 89.31 84 SER A O 1
ATOM 644 N N . ALA A 1 85 ? 11.997 2.527 17.866 1.00 91.06 85 ALA A N 1
ATOM 645 C CA . ALA A 1 85 ? 12.642 3.556 17.055 1.00 91.06 85 ALA A CA 1
ATOM 646 C C . ALA A 1 85 ? 12.618 3.163 15.566 1.00 91.06 85 ALA A C 1
ATOM 648 O O . ALA A 1 85 ? 13.086 2.085 15.193 1.00 91.06 85 ALA A O 1
ATOM 649 N N . CYS A 1 86 ? 12.078 4.047 14.730 1.00 89.69 86 CYS A N 1
ATOM 650 C CA . CYS A 1 86 ? 11.920 3.845 13.297 1.00 89.69 86 CYS A CA 1
ATOM 651 C C . CYS A 1 86 ? 12.268 5.141 12.553 1.00 89.69 86 CYS A C 1
ATOM 653 O O . CYS A 1 86 ? 12.075 6.233 13.082 1.00 89.69 86 CYS A O 1
ATOM 655 N N . ASP A 1 87 ? 12.804 5.023 11.338 1.00 92.12 87 ASP A N 1
ATOM 656 C CA . ASP A 1 87 ? 13.126 6.159 10.461 1.00 92.12 87 ASP A CA 1
ATOM 657 C C . ASP A 1 87 ? 11.909 6.672 9.674 1.00 92.12 87 ASP A C 1
ATOM 659 O O . ASP A 1 87 ? 12.011 7.632 8.911 1.00 92.12 87 ASP A O 1
ATOM 663 N N . VAL A 1 88 ? 10.760 6.025 9.858 1.00 93.69 88 VAL A N 1
ATOM 664 C CA . VAL A 1 88 ? 9.485 6.357 9.230 1.00 93.69 88 VAL A CA 1
ATOM 665 C C . VAL A 1 88 ? 8.401 6.505 10.289 1.00 93.69 88 VAL A C 1
ATOM 667 O O . VAL A 1 88 ? 8.509 5.973 11.392 1.00 93.69 88 VAL A O 1
ATOM 670 N N . GLU A 1 89 ? 7.328 7.199 9.926 1.00 94.62 89 GLU A N 1
ATOM 671 C CA . GLU A 1 89 ? 6.157 7.398 10.775 1.00 94.62 89 GLU A CA 1
ATOM 672 C C . GLU A 1 89 ? 4.898 6.890 10.067 1.00 94.62 89 GLU A C 1
ATOM 674 O O . GLU A 1 89 ? 4.747 7.033 8.850 1.00 94.62 89 GLU A O 1
ATOM 679 N N . ALA A 1 90 ? 3.978 6.303 10.837 1.00 95.81 90 ALA A N 1
ATOM 680 C CA . ALA A 1 90 ? 2.655 5.944 10.345 1.00 95.81 90 ALA A CA 1
ATOM 681 C C . ALA A 1 90 ? 1.705 7.138 10.484 1.00 95.81 90 ALA A C 1
ATOM 683 O O . ALA A 1 90 ? 1.454 7.605 11.595 1.00 95.81 90 ALA A O 1
ATOM 684 N N . ARG A 1 91 ? 1.130 7.606 9.370 1.00 96.44 91 ARG A N 1
ATOM 685 C CA . ARG A 1 91 ? 0.127 8.678 9.388 1.00 96.44 91 ARG A CA 1
ATOM 686 C C . ARG A 1 91 ? -1.224 8.135 9.880 1.00 96.44 91 ARG A C 1
ATOM 688 O O . ARG A 1 91 ? -1.761 7.240 9.224 1.00 96.44 91 ARG A O 1
ATOM 695 N N . PRO A 1 92 ? -1.820 8.694 10.946 1.00 95.75 92 PRO A N 1
ATOM 696 C CA . PRO A 1 92 ? -3.187 8.360 11.333 1.00 95.75 92 PRO A CA 1
ATOM 697 C C . PRO A 1 92 ? -4.179 8.739 10.230 1.00 95.75 92 PRO A C 1
ATOM 699 O O . PRO A 1 92 ? -4.056 9.817 9.643 1.00 95.75 92 PRO A O 1
ATOM 702 N N . ILE A 1 93 ? -5.147 7.864 9.952 1.00 95.38 93 ILE A N 1
ATOM 703 C CA . ILE A 1 93 ? -6.202 8.100 8.956 1.00 95.38 93 ILE A CA 1
ATOM 704 C C . ILE A 1 93 ? -7.590 7.832 9.535 1.00 95.38 93 ILE A C 1
ATOM 706 O O . ILE A 1 93 ? -7.767 6.995 10.428 1.00 95.38 93 ILE A O 1
ATOM 710 N N . HIS A 1 94 ? -8.590 8.525 8.993 1.00 92.06 94 HIS A N 1
ATOM 711 C CA . HIS A 1 94 ? -9.983 8.410 9.425 1.00 92.06 94 HIS A CA 1
ATOM 712 C C . HIS A 1 94 ? -10.929 8.081 8.256 1.00 92.06 94 HIS A C 1
ATOM 714 O O . HIS A 1 94 ? -10.639 8.426 7.107 1.00 92.06 94 HIS A O 1
ATOM 720 N N . PRO A 1 95 ? -12.080 7.428 8.508 1.00 91.25 95 PRO A N 1
ATOM 721 C CA . PRO A 1 95 ? -13.076 7.183 7.469 1.00 91.25 95 PRO A CA 1
ATOM 722 C C . PRO A 1 95 ? -13.509 8.468 6.755 1.00 91.25 95 PRO A C 1
ATOM 724 O O . PRO A 1 95 ? -13.719 9.505 7.380 1.00 91.25 95 PRO A O 1
ATOM 727 N N . GLY A 1 96 ? -13.652 8.383 5.432 1.00 91.31 96 GLY A N 1
ATOM 728 C CA . GLY A 1 96 ? -13.989 9.519 4.568 1.00 91.31 96 GLY A CA 1
ATOM 729 C C . GLY A 1 96 ? -12.785 10.350 4.112 1.00 91.31 96 GLY A C 1
ATOM 730 O O . GLY A 1 96 ? -12.922 11.158 3.194 1.00 91.31 96 GLY A O 1
ATOM 731 N N . GLU A 1 97 ? -11.599 10.136 4.685 1.00 93.50 97 GLU A N 1
ATOM 732 C CA . GLU A 1 97 ? -10.387 10.828 4.261 1.00 93.50 97 GLU A CA 1
ATOM 733 C C . GLU A 1 97 ? -9.868 10.283 2.920 1.00 93.50 97 GLU A C 1
ATOM 735 O O . GLU A 1 97 ? -9.733 9.075 2.717 1.00 93.50 97 GLU A O 1
ATOM 740 N N . CYS A 1 98 ? -9.552 11.189 1.992 1.00 93.94 98 CYS A N 1
ATOM 741 C CA . CYS A 1 98 ? -8.923 10.858 0.715 1.00 93.94 98 CYS A CA 1
ATOM 742 C C . CYS A 1 98 ? -7.464 11.319 0.727 1.00 93.94 98 CYS A C 1
ATOM 744 O O . CYS A 1 98 ? -7.187 12.510 0.868 1.00 93.94 98 CYS A O 1
ATOM 746 N N . ILE A 1 99 ? -6.533 10.381 0.543 1.00 93.56 99 ILE A N 1
ATOM 747 C CA . ILE A 1 99 ? -5.093 10.649 0.607 1.00 93.56 99 ILE A CA 1
ATOM 748 C C . ILE A 1 99 ? -4.453 10.365 -0.750 1.00 93.56 99 ILE A C 1
ATOM 750 O O . ILE A 1 99 ? -4.589 9.275 -1.301 1.00 93.56 99 ILE A O 1
ATOM 754 N N . SER A 1 100 ? -3.707 11.348 -1.253 1.00 92.06 100 SER A N 1
ATOM 755 C CA . SER A 1 100 ? -2.843 11.207 -2.425 1.00 92.06 100 SER A CA 1
ATOM 756 C C . SER A 1 100 ? -1.388 11.169 -1.975 1.00 92.06 100 SER A C 1
ATOM 758 O O . SER A 1 100 ? -0.936 12.070 -1.269 1.00 92.06 100 SER A O 1
ATOM 760 N N . ALA A 1 101 ? -0.651 10.144 -2.394 1.00 89.25 101 ALA A N 1
ATOM 761 C CA . ALA A 1 101 ? 0.765 9.984 -2.090 1.00 89.25 101 ALA A CA 1
ATOM 762 C C . ALA A 1 101 ? 1.526 9.437 -3.304 1.00 89.25 101 ALA A C 1
ATOM 764 O O . ALA A 1 101 ? 0.951 8.785 -4.177 1.00 89.25 101 ALA A O 1
ATOM 765 N N . SER A 1 102 ? 2.831 9.701 -3.343 1.00 89.50 102 SER A N 1
ATOM 766 C CA . SER A 1 102 ? 3.770 9.108 -4.292 1.00 89.50 102 SER A CA 1
ATOM 767 C C . SER A 1 102 ? 4.881 8.443 -3.499 1.00 89.50 102 SER A C 1
ATOM 769 O O . SER A 1 102 ? 5.426 9.049 -2.582 1.00 89.50 102 SER A O 1
ATOM 771 N N . ILE A 1 103 ? 5.209 7.209 -3.857 1.00 86.88 103 ILE A N 1
ATOM 772 C CA . ILE A 1 103 ? 6.175 6.375 -3.143 1.00 86.88 103 ILE A CA 1
ATOM 773 C C . ILE A 1 103 ? 7.247 5.971 -4.151 1.00 86.88 103 ILE A C 1
ATOM 775 O O . ILE A 1 103 ? 6.924 5.646 -5.301 1.00 86.88 103 ILE A O 1
ATOM 779 N N . ALA A 1 104 ? 8.520 6.021 -3.759 1.00 85.38 104 ALA A N 1
ATOM 780 C CA . ALA A 1 104 ? 9.584 5.533 -4.621 1.00 85.38 104 ALA A CA 1
ATOM 781 C C . ALA A 1 104 ? 9.528 4.000 -4.743 1.00 85.38 104 ALA A C 1
ATOM 783 O O . ALA A 1 104 ? 8.819 3.297 -4.022 1.00 85.38 104 ALA A O 1
ATOM 784 N N . LYS A 1 105 ? 10.271 3.446 -5.703 1.00 82.19 105 LYS A N 1
ATOM 785 C CA . LYS A 1 105 ? 10.345 1.987 -5.860 1.00 82.19 105 LYS A CA 1
ATOM 786 C C . LYS A 1 105 ? 10.958 1.362 -4.607 1.00 82.19 105 LYS A C 1
ATOM 788 O O . LYS A 1 105 ? 11.982 1.848 -4.145 1.00 82.19 105 LYS A O 1
ATOM 793 N N . GLN A 1 106 ? 10.388 0.243 -4.158 1.00 80.06 106 GLN A N 1
ATOM 794 C CA . GLN A 1 106 ? 10.846 -0.510 -2.980 1.00 80.06 106 GLN A CA 1
ATOM 795 C C . GLN A 1 106 ? 10.760 0.254 -1.649 1.00 80.06 106 GLN A C 1
ATOM 797 O O . GLN A 1 106 ? 11.445 -0.092 -0.690 1.00 80.06 106 GLN A O 1
ATOM 802 N N . GLU A 1 107 ? 9.897 1.265 -1.576 1.00 88.19 107 GLU A N 1
ATOM 803 C CA . GLU A 1 107 ? 9.564 1.967 -0.338 1.00 88.19 107 GLU A CA 1
ATOM 804 C C . GLU A 1 107 ? 8.098 1.727 0.045 1.00 88.19 107 GLU A C 1
ATOM 806 O O . GLU A 1 107 ? 7.301 1.231 -0.756 1.00 88.19 107 GLU A O 1
ATOM 811 N N . GLY A 1 108 ? 7.747 2.070 1.286 1.00 91.81 108 GLY A N 1
ATOM 812 C CA . GLY A 1 108 ? 6.388 1.989 1.813 1.00 91.81 108 GLY A CA 1
ATOM 813 C C . GLY A 1 108 ? 5.920 3.336 2.355 1.00 91.81 108 GLY A C 1
ATOM 814 O O . GLY A 1 108 ? 6.707 4.083 2.930 1.00 91.81 108 GLY A O 1
ATOM 815 N N . ALA A 1 109 ? 4.631 3.630 2.187 1.00 94.81 109 ALA A N 1
ATOM 816 C CA . ALA A 1 109 ? 3.942 4.658 2.959 1.00 94.81 109 ALA A CA 1
ATOM 817 C C . ALA A 1 109 ? 3.125 3.967 4.048 1.00 94.81 109 ALA A C 1
ATOM 819 O O . ALA A 1 109 ? 2.380 3.027 3.760 1.00 94.81 109 ALA A O 1
ATOM 820 N N . PHE A 1 110 ? 3.277 4.428 5.284 1.00 96.25 110 PHE A N 1
ATOM 821 C CA . PHE A 1 110 ? 2.676 3.794 6.448 1.00 96.25 110 PHE A CA 1
ATOM 822 C C . PHE A 1 110 ? 1.499 4.624 6.947 1.00 96.25 110 PHE A C 1
ATOM 824 O O . PHE A 1 110 ? 1.590 5.845 7.087 1.00 96.25 110 PHE A O 1
ATOM 831 N N . TYR A 1 111 ? 0.393 3.941 7.227 1.00 96.25 111 TYR A N 1
ATOM 832 C CA . TYR A 1 111 ? -0.832 4.539 7.739 1.00 96.25 111 TYR A CA 1
ATOM 833 C C . TYR A 1 111 ? -1.332 3.732 8.931 1.00 96.25 111 TYR A C 1
ATOM 835 O O . TYR A 1 111 ? -1.161 2.513 8.964 1.00 96.25 111 TYR A O 1
ATOM 843 N N . SER A 1 112 ? -1.957 4.402 9.894 1.00 95.56 112 SER A N 1
ATOM 844 C CA . SER A 1 112 ? -2.532 3.771 11.080 1.00 95.56 112 SER A CA 1
ATOM 845 C C . SER A 1 112 ? -4.010 4.119 11.224 1.00 95.56 112 SER A C 1
ATOM 847 O O . SER A 1 112 ? -4.445 5.232 10.933 1.00 95.56 112 SER A O 1
ATOM 849 N N . ILE A 1 113 ? -4.795 3.141 11.672 1.00 93.44 113 ILE A N 1
ATOM 850 C CA . ILE A 1 113 ? -6.201 3.322 12.027 1.00 93.44 113 ILE A CA 1
ATOM 851 C C . ILE A 1 113 ? -6.360 2.879 13.472 1.00 93.44 113 ILE A C 1
ATOM 853 O O . ILE A 1 113 ? -6.077 1.732 13.817 1.00 93.44 113 ILE A O 1
ATOM 857 N N . GLU A 1 114 ? -6.859 3.777 14.311 1.00 92.88 114 GLU A N 1
ATOM 858 C CA . GLU A 1 114 ? -7.335 3.403 15.635 1.00 92.88 114 GLU A CA 1
ATOM 859 C C . GLU A 1 114 ? -8.697 2.706 15.505 1.00 92.88 114 GLU A C 1
ATOM 861 O O . GLU A 1 114 ? -9.667 3.292 15.016 1.00 92.88 114 GLU A O 1
ATOM 866 N N . MET A 1 115 ? -8.775 1.439 15.921 1.00 90.69 115 MET A N 1
ATOM 867 C CA . MET A 1 115 ? -10.015 0.664 15.845 1.00 90.69 115 MET A CA 1
ATOM 868 C C . MET A 1 115 ? -11.012 1.065 16.931 1.00 90.69 115 MET A C 1
ATOM 870 O O . MET A 1 115 ? -10.925 0.594 18.068 1.00 90.69 115 MET A O 1
ATOM 874 N N . LYS A 1 116 ? -11.993 1.883 16.540 1.00 92.62 116 LYS A N 1
ATOM 875 C CA . LYS A 1 116 ? -13.154 2.268 17.351 1.00 92.62 116 LYS A CA 1
ATOM 876 C C . LYS A 1 116 ? -14.243 1.195 17.337 1.00 92.62 116 LYS A C 1
ATOM 878 O O . LYS A 1 116 ? -14.308 0.388 16.414 1.00 92.62 116 LYS A O 1
ATOM 883 N N . GLU A 1 117 ? -15.129 1.227 18.331 1.00 93.19 117 GLU A N 1
ATOM 884 C CA . GLU A 1 117 ? -16.223 0.252 18.463 1.00 93.19 117 GLU A CA 1
ATOM 885 C C . GLU A 1 117 ? -17.154 0.252 17.241 1.00 93.19 117 GLU A C 1
ATOM 887 O O . GLU A 1 117 ? -17.437 -0.798 16.674 1.00 93.19 117 GLU A O 1
ATOM 892 N N . GLU A 1 118 ? -17.490 1.437 16.729 1.00 91.88 118 GLU A N 1
ATOM 893 C CA . GLU A 1 118 ? -18.281 1.611 15.503 1.00 91.88 118 GLU A CA 1
ATOM 894 C C . GLU A 1 118 ? -17.665 0.903 14.274 1.00 91.88 118 GLU A C 1
ATOM 896 O O . GLU A 1 118 ? -18.392 0.351 13.445 1.00 91.88 118 GLU A O 1
ATOM 901 N N . TYR A 1 119 ? -16.328 0.858 14.173 1.00 91.56 119 TYR A N 1
ATOM 902 C CA . TYR A 1 119 ? -15.616 0.180 13.082 1.00 91.56 119 TYR A CA 1
ATOM 903 C C . TYR A 1 119 ? -15.587 -1.335 13.262 1.00 91.56 119 TYR A C 1
ATOM 905 O O . TYR A 1 119 ? -15.501 -2.069 12.280 1.00 91.56 119 TYR A O 1
ATOM 913 N N . ARG A 1 120 ? -15.636 -1.820 14.506 1.00 89.19 120 ARG A N 1
ATOM 914 C CA . ARG A 1 120 ? -15.659 -3.257 14.800 1.00 89.19 120 ARG A CA 1
ATOM 915 C C . ARG A 1 120 ? -16.991 -3.880 14.418 1.00 89.19 120 ARG A C 1
ATOM 917 O O . ARG A 1 120 ? -17.003 -4.993 13.905 1.00 89.19 120 ARG A O 1
ATOM 924 N N . GLU A 1 121 ? -18.083 -3.152 14.630 1.00 93.50 121 GLU A N 1
ATOM 925 C CA . GLU A 1 121 ? -19.431 -3.614 14.292 1.00 93.50 121 GLU A CA 1
ATOM 926 C C . GLU A 1 121 ? -19.668 -3.682 12.775 1.00 93.50 121 GLU A C 1
ATOM 928 O O . GLU A 1 121 ? -20.302 -4.618 12.293 1.00 93.50 121 GLU A O 1
ATOM 933 N N . HIS A 1 122 ? -19.141 -2.717 12.013 1.00 90.25 122 HIS A N 1
ATOM 934 C CA . HIS A 1 122 ? -19.445 -2.564 10.581 1.00 90.25 122 HIS A CA 1
ATOM 935 C C . HIS A 1 122 ? -18.296 -2.978 9.648 1.00 90.25 122 HIS A C 1
ATOM 937 O O . HIS A 1 122 ? -18.502 -3.162 8.447 1.00 90.25 122 HIS A O 1
ATOM 943 N N . GLY A 1 123 ? -17.085 -3.132 10.186 1.00 88.44 123 GLY A N 1
ATOM 944 C CA . GLY A 1 123 ? -15.863 -3.312 9.412 1.00 88.44 123 GLY A CA 1
ATOM 945 C C . GLY A 1 123 ? -15.348 -2.012 8.785 1.00 88.44 123 GLY A C 1
ATOM 946 O O . GLY A 1 123 ? -15.959 -0.947 8.871 1.00 88.44 123 GLY A O 1
ATOM 947 N N . ILE A 1 124 ? -14.188 -2.105 8.131 1.00 88.06 124 ILE A N 1
ATOM 948 C CA . ILE A 1 124 ? -13.565 -0.993 7.403 1.00 88.06 124 ILE A CA 1
ATOM 949 C C . ILE A 1 124 ? -13.279 -1.428 5.968 1.00 88.06 124 ILE A C 1
ATOM 951 O O . ILE A 1 124 ? -12.784 -2.529 5.728 1.00 88.06 124 ILE A O 1
ATOM 955 N N . CYS A 1 125 ? -13.544 -0.533 5.016 1.00 90.62 125 CYS A N 1
ATOM 956 C CA . CYS A 1 125 ? -13.118 -0.678 3.631 1.00 90.62 125 CYS A CA 1
ATOM 957 C C . CYS A 1 125 ? -11.984 0.308 3.332 1.00 90.62 125 CYS A C 1
ATOM 959 O O . CYS A 1 125 ? -12.145 1.516 3.505 1.00 90.62 125 CYS A O 1
ATOM 961 N N . ILE A 1 126 ? -10.849 -0.210 2.861 1.00 91.19 126 ILE A N 1
ATOM 962 C CA . ILE A 1 126 ? -9.718 0.591 2.387 1.00 91.19 126 ILE A CA 1
ATOM 963 C C . ILE A 1 126 ? -9.642 0.426 0.873 1.00 91.19 126 ILE A C 1
ATOM 965 O O . ILE A 1 126 ? -9.507 -0.687 0.368 1.00 91.19 126 ILE A O 1
ATOM 969 N N . VAL A 1 127 ? -9.727 1.539 0.144 1.00 91.06 127 VAL A N 1
ATOM 970 C CA . VAL A 1 127 ? -9.650 1.547 -1.320 1.00 91.06 127 VAL A CA 1
ATOM 971 C C . VAL A 1 127 ? -8.407 2.307 -1.752 1.00 91.06 127 VAL A C 1
ATOM 973 O O . VAL A 1 127 ? -8.335 3.527 -1.625 1.00 91.06 127 VAL A O 1
ATOM 976 N N . CYS A 1 128 ? -7.449 1.588 -2.328 1.00 89.81 128 CYS A N 1
ATOM 977 C CA . CYS A 1 128 ? -6.252 2.170 -2.923 1.00 89.81 128 CYS A CA 1
ATOM 978 C C . CYS A 1 128 ? -6.332 2.081 -4.449 1.00 89.81 128 CYS A C 1
ATOM 980 O O . CYS A 1 128 ? -6.696 1.046 -5.007 1.00 89.81 128 CYS A O 1
ATOM 982 N N . LYS A 1 129 ? -5.985 3.169 -5.142 1.00 89.00 129 LYS A N 1
ATOM 983 C CA . LYS A 1 129 ? -5.965 3.233 -6.609 1.00 89.00 129 LYS A CA 1
ATOM 984 C C . LYS A 1 129 ? -4.674 3.889 -7.076 1.00 89.00 129 LYS A C 1
ATOM 986 O O . LYS A 1 129 ? -4.226 4.862 -6.480 1.00 89.00 129 LYS A O 1
ATOM 991 N N . SER A 1 130 ? -4.117 3.395 -8.179 1.00 85.81 130 SER A N 1
ATOM 992 C CA . SER A 1 130 ? -3.010 4.057 -8.870 1.00 85.81 130 SER A CA 1
ATOM 993 C C . SER A 1 130 ? -3.518 4.729 -10.141 1.00 85.81 130 SER A C 1
ATOM 995 O O . SER A 1 130 ? -4.007 4.054 -11.045 1.00 85.81 130 SER A O 1
ATOM 997 N N . SER A 1 131 ? -3.376 6.053 -10.234 1.00 76.81 131 SER A N 1
ATOM 998 C CA . SER A 1 131 ? -3.732 6.827 -11.432 1.00 76.81 131 SER A CA 1
ATOM 999 C C . SER A 1 131 ? -2.785 6.582 -12.613 1.00 76.81 131 SER A C 1
ATOM 1001 O O . SER A 1 131 ? -3.171 6.780 -13.760 1.00 76.81 131 SER A O 1
ATOM 1003 N N . SER A 1 132 ? -1.561 6.113 -12.352 1.00 76.38 132 SER A N 1
ATOM 1004 C CA . SER A 1 132 ? -0.526 5.851 -13.362 1.00 76.38 132 SER A CA 1
ATOM 1005 C C . SER A 1 132 ? -0.393 4.373 -13.741 1.00 76.38 132 SER A C 1
ATOM 1007 O O . SER A 1 132 ? 0.590 3.991 -14.371 1.00 76.38 132 SER A O 1
ATOM 1009 N N . SER A 1 133 ? -1.353 3.523 -13.348 1.00 69.38 133 SER A N 1
ATOM 1010 C CA . SER A 1 133 ? -1.246 2.056 -13.467 1.00 69.38 133 SER A CA 1
ATOM 1011 C C . SER A 1 133 ? 0.026 1.483 -12.816 1.00 69.38 133 SER A C 1
ATOM 1013 O O . SER A 1 133 ? 0.495 0.404 -13.186 1.00 69.38 133 SER A O 1
ATOM 1015 N N . SER A 1 134 ? 0.603 2.196 -11.840 1.00 76.94 134 SER A N 1
ATOM 1016 C CA . SER A 1 134 ? 1.727 1.688 -11.056 1.00 76.94 134 SER A CA 1
ATOM 1017 C C . SER A 1 134 ? 1.255 0.507 -10.219 1.00 76.94 134 SER A C 1
ATOM 1019 O O . SER A 1 134 ? 0.245 0.593 -9.521 1.00 76.94 134 SER A O 1
ATOM 1021 N N . LYS A 1 135 ? 1.999 -0.598 -10.275 1.00 79.50 135 LYS A N 1
ATOM 1022 C CA . LYS A 1 135 ? 1.753 -1.746 -9.405 1.00 79.50 135 LYS A CA 1
ATOM 1023 C C . LYS A 1 135 ? 2.206 -1.397 -7.988 1.00 79.50 135 LYS A C 1
ATOM 1025 O O . LYS A 1 135 ? 3.344 -0.974 -7.799 1.00 79.50 135 LYS A O 1
ATOM 1030 N N . PHE A 1 136 ? 1.342 -1.616 -7.012 1.00 85.81 136 PHE A N 1
ATOM 1031 C CA . PHE A 1 136 ? 1.643 -1.502 -5.587 1.00 85.81 136 PHE A CA 1
ATOM 1032 C C . PHE A 1 136 ? 1.058 -2.717 -4.865 1.00 85.81 136 PHE A C 1
ATOM 1034 O O . PHE A 1 136 ? 0.346 -3.509 -5.483 1.00 85.81 136 PHE A O 1
ATOM 1041 N N . LYS A 1 137 ? 1.393 -2.873 -3.585 1.00 88.19 137 LYS A N 1
ATOM 1042 C CA . LYS A 1 137 ? 0.743 -3.831 -2.691 1.00 88.19 137 LYS A CA 1
ATOM 1043 C C . LYS A 1 137 ? 0.154 -3.087 -1.503 1.00 88.19 137 LYS A C 1
ATOM 1045 O O . LYS A 1 137 ? 0.787 -2.155 -1.008 1.00 88.19 137 LYS A O 1
ATOM 1050 N N . LEU A 1 138 ? -1.027 -3.492 -1.058 1.00 91.12 138 LEU A N 1
ATOM 1051 C CA . LEU A 1 138 ? -1.616 -3.043 0.200 1.00 91.12 138 LEU A CA 1
ATOM 1052 C C . LEU A 1 138 ? -1.436 -4.155 1.232 1.00 91.12 138 LEU A C 1
ATOM 1054 O O . LEU A 1 138 ? -1.900 -5.272 1.021 1.00 91.12 138 LEU A O 1
ATOM 1058 N N . VAL A 1 139 ? -0.768 -3.849 2.343 1.00 92.75 139 VAL A N 1
ATOM 1059 C CA . VAL A 1 139 ? -0.572 -4.799 3.443 1.00 92.75 139 VAL A CA 1
ATOM 1060 C C . VAL A 1 139 ? -1.230 -4.266 4.698 1.00 92.75 139 VAL A C 1
ATOM 1062 O O . VAL A 1 139 ? -1.000 -3.121 5.079 1.00 92.75 139 VAL A O 1
ATOM 1065 N N . LEU A 1 140 ? -2.031 -5.110 5.340 1.00 92.31 140 LEU A N 1
ATOM 1066 C CA . LEU A 1 140 ? -2.627 -4.817 6.635 1.00 92.31 140 LEU A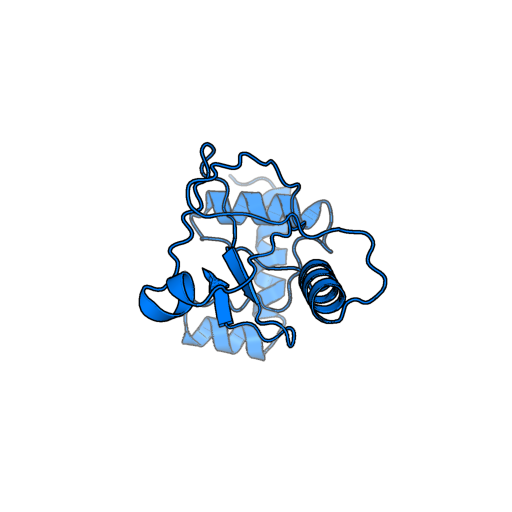 CA 1
ATOM 1067 C C . LEU A 1 140 ? -1.853 -5.562 7.720 1.00 92.31 140 LEU A C 1
ATOM 1069 O O . LEU A 1 140 ? -1.740 -6.789 7.657 1.00 92.31 140 LEU A O 1
ATOM 1073 N N . PHE A 1 141 ? -1.373 -4.825 8.716 1.00 93.06 141 PHE A N 1
ATOM 1074 C CA . PHE A 1 141 ? -0.773 -5.371 9.929 1.00 93.06 141 PHE A CA 1
ATOM 1075 C C . PHE A 1 141 ? -1.736 -5.179 11.103 1.00 93.06 141 PHE A C 1
ATOM 1077 O O . PHE A 1 141 ? -2.464 -4.185 11.153 1.00 93.06 141 PHE A O 1
ATOM 1084 N N . ASP A 1 142 ? -1.765 -6.132 12.029 1.00 90.56 142 ASP A N 1
ATOM 1085 C CA . ASP A 1 142 ? -2.379 -5.920 13.341 1.00 90.56 142 ASP A CA 1
ATOM 1086 C C . ASP A 1 142 ? -1.429 -5.172 14.293 1.00 90.56 142 ASP A C 1
ATOM 1088 O O . ASP A 1 142 ? -0.299 -4.829 13.942 1.00 90.56 142 ASP A O 1
ATOM 1092 N N . LYS A 1 143 ? -1.888 -4.937 15.526 1.00 89.25 143 LYS A N 1
ATOM 1093 C CA . LYS A 1 143 ? -1.095 -4.254 16.556 1.00 89.25 143 LYS A CA 1
ATOM 1094 C C . LYS A 1 143 ? 0.124 -5.062 17.023 1.00 89.25 143 LYS A C 1
ATOM 1096 O O . LYS A 1 143 ? 1.047 -4.488 17.582 1.00 89.25 143 LYS A O 1
ATOM 1101 N N . GLU A 1 144 ? 0.126 -6.377 16.828 1.00 87.44 144 GLU A N 1
ATOM 1102 C CA . GLU A 1 144 ? 1.241 -7.274 17.130 1.00 87.44 144 GLU A CA 1
ATOM 1103 C C . GLU A 1 144 ? 2.259 -7.374 15.973 1.00 87.44 144 GLU A C 1
ATOM 1105 O O . GLU A 1 144 ? 3.250 -8.096 16.084 1.00 87.44 144 GLU A O 1
ATOM 1110 N N . GLY A 1 145 ? 2.035 -6.669 14.857 1.00 84.62 145 GLY A N 1
ATOM 1111 C CA . GLY A 1 145 ? 2.868 -6.742 13.655 1.00 84.62 145 GLY A CA 1
ATOM 1112 C C . GLY A 1 145 ? 2.601 -7.975 12.782 1.00 84.62 145 GLY A C 1
ATOM 1113 O O . GLY A 1 145 ? 3.358 -8.252 11.849 1.00 84.62 145 GLY A O 1
ATOM 1114 N N . GLY A 1 146 ? 1.533 -8.724 13.056 1.00 83.69 146 GLY A N 1
ATOM 1115 C CA . GLY A 1 146 ? 1.068 -9.841 12.248 1.00 83.69 146 GLY A CA 1
ATOM 1116 C C . GLY A 1 146 ? 0.415 -9.370 10.950 1.00 83.69 146 GLY A C 1
ATOM 1117 O O . GLY A 1 146 ? -0.461 -8.506 10.951 1.00 83.69 146 GLY A O 1
ATOM 1118 N N . VAL A 1 147 ? 0.810 -9.964 9.821 1.00 86.94 147 VAL A N 1
ATOM 1119 C CA . VAL A 1 147 ? 0.198 -9.675 8.517 1.00 86.94 147 VAL A CA 1
ATOM 1120 C C . VAL A 1 147 ? -1.193 -10.302 8.456 1.00 86.94 147 VAL A C 1
ATOM 1122 O O . VAL A 1 147 ? -1.345 -11.519 8.552 1.00 86.94 147 VAL A O 1
ATOM 1125 N N . ARG A 1 148 ? -2.215 -9.468 8.270 1.00 87.12 148 ARG A N 1
ATOM 1126 C CA . ARG A 1 148 ? -3.621 -9.881 8.163 1.00 87.12 148 ARG A CA 1
ATOM 1127 C C . ARG A 1 148 ? -4.116 -9.943 6.728 1.00 87.12 148 ARG A C 1
ATOM 1129 O O . ARG A 1 148 ? -5.012 -10.726 6.432 1.00 87.12 148 ARG A O 1
ATOM 1136 N N . MET A 1 149 ? -3.536 -9.142 5.840 1.00 85.69 149 MET A N 1
ATOM 1137 C CA . MET A 1 149 ? -3.933 -9.087 4.436 1.00 85.69 149 MET A CA 1
ATOM 1138 C C . MET A 1 149 ? -2.776 -8.604 3.569 1.00 85.69 149 MET A C 1
ATOM 1140 O O . MET A 1 149 ? -2.015 -7.734 3.989 1.00 85.69 149 MET A O 1
ATOM 1144 N N . ILE A 1 150 ? -2.688 -9.139 2.350 1.00 83.50 150 ILE A N 1
ATOM 1145 C CA . ILE A 1 150 ? -1.856 -8.624 1.261 1.00 83.50 150 ILE A CA 1
ATOM 1146 C C . ILE A 1 150 ? -2.738 -8.580 0.010 1.00 83.50 150 ILE A C 1
ATOM 1148 O O . ILE A 1 150 ? -3.331 -9.599 -0.344 1.00 83.50 150 ILE A O 1
ATOM 1152 N N . GLN A 1 151 ? -2.818 -7.422 -0.644 1.00 76.56 151 GLN A N 1
ATOM 1153 C CA . GLN A 1 151 ? -3.544 -7.205 -1.900 1.00 76.56 151 GLN A CA 1
ATOM 1154 C C . GLN A 1 151 ? -2.632 -6.593 -2.960 1.00 76.56 151 GLN A C 1
ATOM 1156 O O . GLN A 1 151 ? -1.782 -5.751 -2.584 1.00 76.56 151 GLN A O 1
#

Radius of gyration: 20.05 Å; chains: 1; bounding box: 45×41×56 Å